Protein AF-A0A7H4MJ70-F1 (afd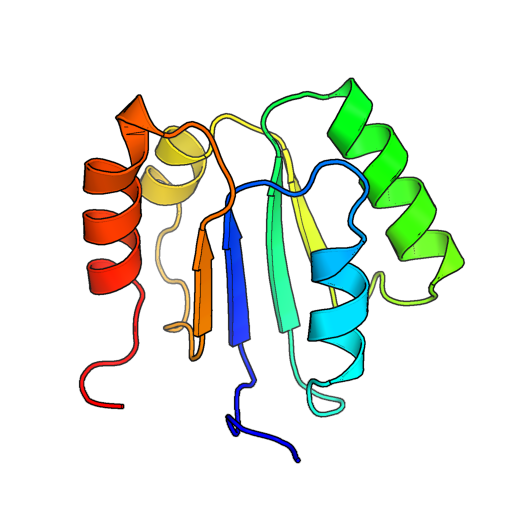b_monomer_lite)

Sequence (106 aa):
MRITQARRILEIGTLGAYSAIWMARALPADGKLITLEADPGHAGVARQNIRLAGLNERIELIEGPALNTLENFADVQPFDLIFIDADKPNNPRYLEWALHYSRPGR

Foldseek 3Di:
DLPFQWQEEEEEAQQQVPVVLVVLVSHDPNGAYEYEEADVVSLVNNVVVCVVSVNPVRYHYDYHDPLVCLVVPPPDAAGQYYHYDDDPVCVVVSVVSNVVRHDPDD

Organism: Klebsiella variicola (NCBI:txid244366)

Structure (mmCIF, N/CA/C/O backbone):
data_AF-A0A7H4MJ70-F1
#
_entry.id   AF-A0A7H4MJ70-F1
#
loop_
_atom_site.group_PDB
_atom_site.id
_atom_site.type_symbol
_atom_site.label_atom_id
_atom_site.label_alt_id
_atom_site.label_comp_id
_atom_site.label_asym_id
_atom_site.label_entity_id
_atom_site.label_seq_id
_atom_site.pdbx_PDB_ins_code
_atom_site.Cartn_x
_atom_site.Cartn_y
_atom_site.Cartn_z
_atom_site.occupancy
_atom_site.B_iso_or_equiv
_atom_site.auth_seq_id
_atom_site.auth_comp_id
_atom_site.auth_asym_id
_atom_site.auth_atom_id
_atom_site.pdbx_PDB_model_num
ATOM 1 N N . MET A 1 1 ? -20.940 7.174 4.114 1.00 33.00 1 MET A N 1
ATOM 2 C CA . MET A 1 1 ? -21.157 5.906 3.386 1.00 33.00 1 MET A CA 1
ATOM 3 C C . MET A 1 1 ? -19.861 5.094 3.487 1.00 33.00 1 MET A C 1
ATOM 5 O O . MET A 1 1 ? -18.898 5.448 2.827 1.00 33.00 1 MET A O 1
ATOM 9 N N . ARG A 1 2 ? -19.756 4.118 4.406 1.00 45.88 2 ARG A N 1
ATOM 10 C CA . ARG A 1 2 ? -18.584 3.216 4.500 1.00 45.88 2 ARG A CA 1
ATOM 11 C C . ARG A 1 2 ? -18.888 2.007 3.617 1.00 45.88 2 ARG A C 1
ATOM 13 O O . ARG A 1 2 ? -19.661 1.150 4.024 1.00 45.88 2 ARG A O 1
ATOM 20 N N . ILE A 1 3 ? -18.380 2.020 2.386 1.00 51.75 3 ILE A N 1
ATOM 21 C CA . ILE A 1 3 ? -18.761 1.059 1.334 1.00 51.75 3 ILE A CA 1
ATOM 22 C C . ILE A 1 3 ? -18.117 -0.322 1.541 1.00 51.75 3 ILE A C 1
ATOM 24 O O . ILE A 1 3 ? -18.639 -1.312 1.048 1.00 51.75 3 ILE A O 1
ATOM 28 N N . THR A 1 4 ? -17.077 -0.440 2.367 1.00 60.94 4 THR A N 1
ATOM 29 C CA . THR A 1 4 ? -16.510 -1.736 2.758 1.00 60.94 4 THR A CA 1
ATOM 30 C C . THR A 1 4 ? -16.160 -1.721 4.248 1.00 60.94 4 THR A C 1
ATOM 32 O O . THR A 1 4 ? -15.649 -0.733 4.776 1.00 60.94 4 THR A O 1
ATOM 35 N N . GLN A 1 5 ? -16.431 -2.815 4.968 1.00 74.44 5 GLN A N 1
ATOM 36 C CA . GLN A 1 5 ? -15.909 -3.055 6.327 1.00 74.44 5 GLN A CA 1
ATOM 37 C C . GLN A 1 5 ? -14.420 -3.453 6.270 1.00 74.44 5 GLN A C 1
ATOM 39 O O . GLN A 1 5 ? -13.983 -4.347 6.994 1.00 74.44 5 GLN A O 1
ATOM 44 N N . ALA A 1 6 ? -13.658 -2.837 5.362 1.00 83.69 6 ALA A N 1
ATOM 45 C CA . ALA A 1 6 ? -12.259 -3.156 5.160 1.00 83.69 6 ALA A CA 1
ATOM 46 C C . ALA A 1 6 ? -11.471 -2.843 6.434 1.00 83.69 6 ALA A C 1
ATOM 48 O O . ALA A 1 6 ? -11.674 -1.809 7.076 1.00 83.69 6 ALA A O 1
ATOM 49 N N . ARG A 1 7 ? -10.580 -3.761 6.802 1.00 90.56 7 ARG A N 1
ATOM 50 C CA . ARG A 1 7 ? -9.605 -3.599 7.883 1.00 90.56 7 ARG A CA 1
ATOM 51 C C . ARG A 1 7 ? -8.182 -3.649 7.355 1.00 90.56 7 ARG A C 1
ATOM 53 O O . ARG A 1 7 ? -7.307 -3.039 7.959 1.00 90.56 7 ARG A O 1
ATOM 60 N N . ARG A 1 8 ? -7.951 -4.358 6.249 1.00 92.62 8 ARG A N 1
ATOM 61 C CA . ARG A 1 8 ? -6.642 -4.485 5.603 1.00 92.62 8 ARG A CA 1
ATOM 62 C C . ARG A 1 8 ? -6.726 -4.015 4.159 1.00 92.62 8 ARG A C 1
ATOM 64 O O . ARG A 1 8 ? -7.481 -4.592 3.379 1.00 92.62 8 ARG A O 1
ATOM 71 N N . ILE A 1 9 ? -5.947 -2.993 3.818 1.00 94.25 9 ILE A N 1
ATOM 72 C CA . ILE A 1 9 ? -5.859 -2.449 2.458 1.00 94.25 9 ILE A CA 1
ATOM 73 C C . ILE A 1 9 ? -4.447 -2.661 1.920 1.00 94.25 9 ILE A C 1
ATOM 75 O O . ILE A 1 9 ? -3.481 -2.410 2.639 1.00 94.25 9 ILE A O 1
ATOM 79 N N . LEU A 1 10 ? -4.347 -3.091 0.666 1.00 94.19 10 LEU A N 1
ATOM 80 C CA . LEU A 1 10 ? -3.118 -3.032 -0.121 1.00 94.19 10 LEU A CA 1
ATOM 81 C C . LEU A 1 10 ? -3.268 -1.948 -1.188 1.00 94.19 10 LEU A C 1
ATOM 83 O O . LEU A 1 10 ? -4.253 -1.937 -1.919 1.00 94.19 10 LEU A O 1
ATOM 87 N N . GLU A 1 11 ? -2.298 -1.055 -1.289 1.00 95.25 11 GLU A N 1
ATOM 88 C CA . GLU A 1 11 ? -2.186 -0.058 -2.347 1.00 95.25 11 GLU A CA 1
ATOM 89 C C . GLU A 1 11 ? -0.925 -0.323 -3.176 1.00 95.25 11 GLU A C 1
ATOM 91 O O . GLU A 1 11 ? 0.163 -0.509 -2.631 1.00 95.25 11 GLU A O 1
ATOM 96 N N . ILE A 1 12 ? -1.073 -0.337 -4.499 1.00 93.38 12 ILE A N 1
ATOM 97 C CA . ILE A 1 12 ? 0.026 -0.464 -5.456 1.00 93.38 12 ILE A CA 1
ATOM 98 C C . ILE A 1 12 ? 0.150 0.873 -6.190 1.00 93.38 12 ILE A C 1
ATOM 100 O O . ILE A 1 12 ? -0.700 1.182 -7.025 1.00 93.38 12 ILE A O 1
ATOM 104 N N . GLY A 1 13 ? 1.201 1.636 -5.876 1.00 90.62 13 GLY A N 1
ATOM 105 C CA . GLY A 1 13 ? 1.410 3.015 -6.325 1.00 90.62 13 GLY A CA 1
ATOM 106 C C . GLY A 1 13 ? 1.024 4.024 -5.241 1.00 90.62 13 GLY A C 1
ATOM 107 O O . GLY A 1 13 ? -0.159 4.247 -4.991 1.00 90.62 13 GLY A O 1
ATOM 108 N N . THR A 1 14 ? 2.016 4.642 -4.591 1.00 91.06 14 THR A N 1
ATOM 109 C CA . THR A 1 14 ? 1.787 5.555 -3.456 1.00 91.06 14 THR A CA 1
ATOM 110 C C . THR A 1 14 ? 1.883 7.023 -3.858 1.00 91.06 14 THR A C 1
ATOM 112 O O . THR A 1 14 ? 1.139 7.867 -3.345 1.00 91.06 14 THR A O 1
ATOM 115 N N . LEU A 1 15 ? 2.835 7.357 -4.731 1.00 91.69 15 LEU A N 1
ATOM 116 C CA . LEU A 1 15 ? 3.213 8.719 -5.090 1.00 91.69 15 LEU A CA 1
ATOM 117 C C . LEU A 1 15 ? 3.448 9.593 -3.836 1.00 91.69 15 LEU A C 1
ATOM 119 O O . LEU A 1 15 ? 4.414 9.412 -3.107 1.00 91.69 15 LEU A O 1
ATOM 123 N N . GLY A 1 16 ? 2.545 10.537 -3.552 1.00 90.38 16 GLY A N 1
ATOM 124 C CA . GLY A 1 16 ? 2.587 11.410 -2.374 1.00 90.38 16 GLY A CA 1
ATOM 125 C C . GLY A 1 16 ? 1.763 10.927 -1.172 1.00 90.38 16 GLY A C 1
ATOM 126 O O . GLY A 1 16 ? 1.559 11.710 -0.246 1.00 90.38 16 GLY A O 1
ATOM 127 N N . ALA A 1 17 ? 1.254 9.692 -1.177 1.00 93.69 17 ALA A N 1
ATOM 128 C CA . ALA A 1 17 ? 0.402 9.086 -0.141 1.00 93.69 17 ALA A CA 1
ATOM 129 C C . ALA A 1 17 ? -0.988 9.726 0.059 1.00 93.69 17 ALA A C 1
ATOM 131 O O . ALA A 1 17 ? -1.609 9.548 1.108 1.00 93.69 17 ALA A O 1
ATOM 132 N N . TYR A 1 18 ? -1.518 10.463 -0.922 1.00 92.69 18 TYR A N 1
ATOM 133 C CA . TYR A 1 18 ? -2.826 11.118 -0.781 1.00 92.69 18 TYR A CA 1
ATOM 134 C C . TYR A 1 18 ? -3.976 10.109 -0.619 1.00 92.69 18 TYR A C 1
ATOM 136 O O . TYR A 1 18 ? -4.748 10.192 0.341 1.00 92.69 18 TYR A O 1
ATOM 144 N N . SER A 1 19 ? -4.065 9.138 -1.531 1.00 92.25 19 SER A N 1
ATOM 145 C CA . SER A 1 19 ? -5.034 8.036 -1.494 1.00 92.25 19 SER A CA 1
ATOM 146 C C . SER A 1 19 ? -4.844 7.172 -0.247 1.00 92.25 19 SER A C 1
ATOM 148 O O . SER A 1 19 ? -5.814 6.939 0.478 1.00 92.25 19 SER A O 1
ATOM 150 N N . ALA A 1 20 ? -3.597 6.810 0.073 1.00 94.50 20 ALA A N 1
ATOM 151 C CA . ALA A 1 20 ? -3.229 6.080 1.285 1.00 94.50 20 ALA A CA 1
ATOM 152 C C . ALA A 1 20 ? -3.791 6.734 2.558 1.00 94.50 20 ALA A C 1
ATOM 154 O O . ALA A 1 20 ? -4.451 6.084 3.369 1.00 94.50 20 ALA A O 1
ATOM 155 N N . ILE A 1 21 ? -3.569 8.042 2.731 1.00 95.75 21 ILE A N 1
ATOM 156 C CA . ILE A 1 21 ? -4.030 8.806 3.900 1.00 95.75 21 ILE A CA 1
ATOM 157 C C . ILE A 1 21 ? -5.558 8.825 3.970 1.00 95.75 21 ILE A C 1
ATOM 159 O O . ILE A 1 21 ? -6.133 8.623 5.044 1.00 95.75 21 ILE A O 1
ATOM 163 N N . TRP A 1 22 ? -6.226 9.050 2.838 1.00 94.38 22 TRP A N 1
ATOM 164 C CA . TRP A 1 22 ? -7.686 9.046 2.767 1.00 94.38 22 TRP A CA 1
ATOM 165 C C . TRP A 1 22 ? -8.282 7.689 3.141 1.00 94.38 22 TRP A C 1
ATOM 167 O O . TRP A 1 22 ? -9.183 7.620 3.983 1.00 94.38 22 TRP A O 1
ATOM 177 N N . MET A 1 23 ? -7.748 6.611 2.572 1.00 94.00 23 MET A N 1
ATOM 178 C CA . MET A 1 23 ? -8.188 5.250 2.863 1.00 94.00 23 MET A CA 1
ATOM 179 C C . MET A 1 23 ? -7.913 4.870 4.321 1.00 94.00 23 MET A C 1
ATOM 181 O O . MET A 1 23 ? -8.812 4.389 5.014 1.00 94.00 23 MET A O 1
ATOM 185 N N . ALA A 1 24 ? -6.720 5.167 4.839 1.00 93.88 24 ALA A N 1
ATOM 186 C CA . ALA A 1 24 ? -6.368 4.885 6.226 1.00 93.88 24 ALA A CA 1
ATOM 187 C C . ALA A 1 24 ? -7.269 5.632 7.222 1.00 93.88 24 ALA A C 1
ATOM 189 O O . ALA A 1 24 ? -7.657 5.072 8.244 1.00 93.88 24 ALA A O 1
ATOM 190 N N . ARG A 1 25 ? -7.685 6.870 6.934 1.00 93.38 25 ARG A N 1
ATOM 191 C CA . ARG A 1 25 ? -8.660 7.593 7.776 1.00 93.38 25 ARG A CA 1
ATOM 192 C C . ARG A 1 25 ? -10.042 6.938 7.787 1.00 93.38 25 ARG A C 1
ATOM 194 O O . ARG A 1 25 ? -10.736 7.018 8.798 1.00 93.38 25 ARG A O 1
ATOM 201 N N . ALA A 1 26 ? -10.436 6.279 6.700 1.00 91.75 26 ALA A N 1
ATOM 202 C CA . ALA A 1 26 ? -11.723 5.599 6.606 1.00 9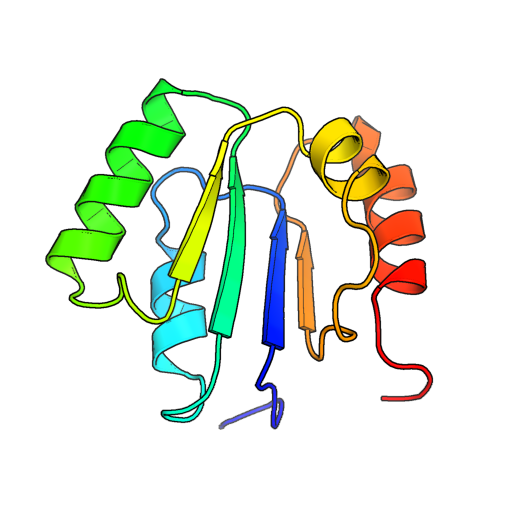1.75 26 ALA A CA 1
ATOM 203 C C . ALA A 1 26 ? -11.763 4.262 7.371 1.00 91.75 26 ALA A C 1
ATOM 205 O O . ALA A 1 26 ? -12.846 3.865 7.823 1.00 91.75 26 ALA A O 1
ATOM 206 N N . LEU A 1 27 ? -10.610 3.606 7.555 1.00 90.94 27 LEU A N 1
ATOM 207 C CA . LEU A 1 27 ? -10.463 2.337 8.277 1.00 90.94 27 LEU A CA 1
ATOM 208 C C . LEU A 1 27 ? -10.863 2.444 9.769 1.00 90.94 27 LEU A C 1
ATOM 210 O O . LEU A 1 27 ? -10.741 3.522 10.364 1.00 90.94 27 LEU A O 1
ATOM 214 N N . PRO A 1 28 ? -11.300 1.344 10.414 1.00 91.3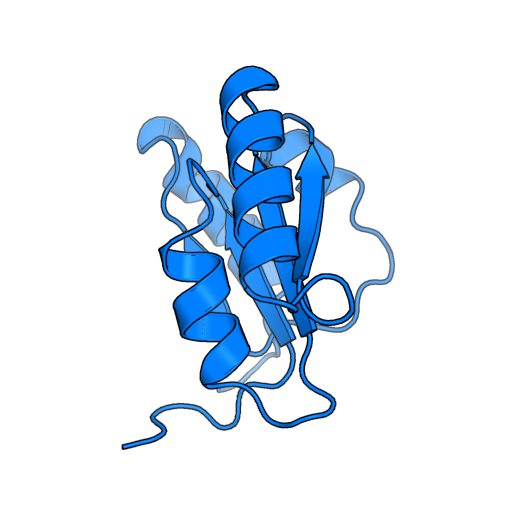8 28 PRO A N 1
ATOM 215 C CA . PRO A 1 28 ? -11.465 1.281 11.871 1.00 91.38 28 PRO A CA 1
ATOM 216 C C . PRO A 1 28 ? -10.114 1.417 12.593 1.00 91.38 28 PRO A C 1
ATOM 218 O O . PRO A 1 28 ? -9.069 1.278 11.966 1.00 91.38 28 PRO A O 1
ATOM 221 N N . ALA A 1 29 ? -10.115 1.699 13.900 1.00 88.25 29 ALA A N 1
ATOM 222 C CA . ALA A 1 29 ? -8.897 2.017 14.661 1.00 88.25 29 ALA A CA 1
ATOM 223 C C . ALA A 1 29 ? -7.794 0.940 14.569 1.00 88.25 29 ALA A C 1
ATOM 225 O O . ALA A 1 29 ? -6.616 1.280 14.529 1.00 88.25 29 ALA A O 1
ATOM 226 N N . ASP A 1 30 ? -8.178 -0.333 14.466 1.00 90.50 30 ASP A N 1
ATOM 227 C CA . ASP A 1 30 ? -7.299 -1.498 14.288 1.00 90.50 30 ASP A CA 1
ATOM 228 C C . ASP A 1 30 ? -6.892 -1.756 12.825 1.00 90.50 30 ASP A C 1
ATOM 230 O O . ASP A 1 30 ? -6.092 -2.648 12.545 1.00 90.50 30 ASP A O 1
ATOM 234 N N . GLY A 1 31 ? -7.441 -0.993 11.881 1.00 93.00 31 GLY A N 1
ATOM 235 C CA . GLY A 1 31 ? -7.193 -1.161 10.458 1.00 93.00 31 GLY A CA 1
ATOM 236 C C . GLY A 1 31 ? -5.800 -0.703 10.028 1.00 93.00 31 GLY A C 1
ATOM 237 O O . GLY A 1 31 ? -5.272 0.300 10.522 1.00 93.00 31 GLY A O 1
ATOM 238 N N . LYS A 1 32 ? -5.240 -1.438 9.066 1.00 95.06 32 LYS A N 1
ATOM 239 C CA . LYS A 1 32 ? -3.901 -1.254 8.503 1.00 95.06 32 LYS A CA 1
ATOM 240 C C . LYS A 1 32 ? -3.966 -1.109 6.986 1.00 95.06 32 LYS A C 1
ATOM 242 O O . LYS A 1 32 ? -4.778 -1.757 6.322 1.00 95.06 32 LYS A O 1
ATOM 247 N N . LEU A 1 33 ? -3.079 -0.286 6.449 1.00 95.56 33 LEU A N 1
ATOM 248 C CA . LEU A 1 33 ? -2.873 -0.102 5.022 1.00 95.56 33 LEU A CA 1
ATOM 249 C C . LEU A 1 33 ? -1.398 -0.330 4.704 1.00 95.56 33 LEU A C 1
ATOM 251 O O . LEU A 1 33 ? -0.535 0.234 5.370 1.00 95.56 33 LEU A O 1
ATOM 255 N N . ILE A 1 34 ? -1.128 -1.140 3.688 1.00 95.62 34 ILE A N 1
ATOM 256 C CA . ILE A 1 34 ? 0.210 -1.335 3.129 1.00 95.62 34 ILE A CA 1
ATOM 257 C C . ILE A 1 34 ? 0.222 -0.674 1.759 1.00 95.62 34 ILE A C 1
ATOM 259 O O . ILE A 1 34 ? -0.690 -0.911 0.971 1.00 95.62 34 ILE A O 1
ATOM 263 N N . THR A 1 35 ? 1.214 0.167 1.487 1.00 96.00 35 THR A N 1
ATOM 264 C CA . THR A 1 35 ? 1.363 0.852 0.199 1.00 96.00 35 THR A CA 1
ATOM 265 C C . THR A 1 35 ? 2.749 0.615 -0.390 1.00 96.00 35 THR A C 1
ATOM 267 O O . THR A 1 35 ? 3.743 0.597 0.341 1.00 96.00 35 THR A O 1
ATOM 270 N N . LEU A 1 36 ? 2.797 0.379 -1.701 1.00 95.62 36 LEU A N 1
ATOM 271 C CA . LEU A 1 36 ? 4.011 0.055 -2.446 1.00 95.62 36 LEU A CA 1
ATOM 272 C C . LEU A 1 36 ? 4.422 1.231 -3.333 1.00 95.62 36 LEU A C 1
ATOM 274 O O . LEU A 1 36 ? 3.641 1.653 -4.190 1.00 95.62 36 LEU A O 1
ATOM 278 N N . GLU A 1 37 ? 5.664 1.693 -3.184 1.00 95.00 37 GLU A N 1
ATOM 279 C CA . GLU A 1 37 ? 6.240 2.753 -4.016 1.00 95.00 37 GLU A CA 1
ATOM 280 C C . GLU A 1 37 ? 7.598 2.333 -4.573 1.00 95.00 37 GLU A C 1
ATOM 282 O O . GLU A 1 37 ? 8.486 1.933 -3.821 1.00 95.00 37 GLU A O 1
ATOM 287 N N . ALA A 1 38 ? 7.774 2.448 -5.888 1.00 93.62 38 ALA A N 1
ATOM 288 C CA . ALA A 1 38 ? 9.013 2.061 -6.550 1.00 93.62 38 ALA A CA 1
ATOM 289 C C . ALA A 1 38 ? 10.028 3.209 -6.618 1.00 93.62 38 ALA A C 1
ATOM 291 O O . ALA A 1 38 ? 11.229 2.943 -6.624 1.00 93.62 38 ALA A O 1
ATOM 292 N N . ASP A 1 39 ? 9.567 4.462 -6.678 1.00 93.94 39 ASP A N 1
ATOM 293 C CA . ASP A 1 39 ? 10.436 5.633 -6.760 1.00 93.94 39 ASP A CA 1
ATOM 294 C C . ASP A 1 39 ? 10.860 6.116 -5.356 1.00 93.94 39 ASP A C 1
ATOM 296 O O . ASP A 1 39 ? 10.011 6.531 -4.558 1.00 93.94 39 ASP A O 1
ATOM 300 N N . PRO A 1 40 ? 12.166 6.133 -5.028 1.00 93.31 40 PRO A N 1
ATOM 301 C CA . PRO A 1 40 ? 12.640 6.566 -3.711 1.00 93.31 40 PRO A CA 1
ATOM 302 C C . PRO A 1 40 ? 12.296 8.026 -3.375 1.00 93.31 40 PRO A C 1
ATOM 304 O O . PRO A 1 40 ? 12.113 8.374 -2.204 1.00 93.31 40 PRO A O 1
ATOM 307 N N . GLY A 1 41 ? 12.197 8.897 -4.386 1.00 95.25 41 GLY A N 1
ATOM 308 C CA . GLY A 1 41 ? 11.824 10.300 -4.216 1.00 95.25 41 GLY A CA 1
ATOM 309 C C . GLY A 1 41 ? 10.373 10.440 -3.760 1.00 95.25 41 GLY A C 1
ATOM 310 O O . GLY A 1 41 ? 10.094 11.092 -2.748 1.00 95.25 41 GLY A O 1
ATOM 311 N N . HIS A 1 42 ? 9.457 9.762 -4.448 1.00 95.62 42 HIS A N 1
ATOM 312 C CA . HIS A 1 42 ? 8.055 9.654 -4.056 1.00 95.62 42 HIS A CA 1
ATOM 313 C C . HIS A 1 42 ? 7.907 8.984 -2.690 1.00 95.62 42 HIS A C 1
ATOM 315 O O . HIS A 1 42 ? 7.221 9.526 -1.825 1.00 95.62 42 HIS A O 1
ATOM 321 N N . ALA A 1 43 ? 8.626 7.888 -2.429 1.00 95.88 43 ALA A N 1
ATOM 322 C CA . ALA A 1 43 ? 8.614 7.221 -1.129 1.00 95.88 43 ALA A CA 1
ATOM 323 C C . ALA A 1 43 ? 9.032 8.172 0.009 1.00 95.88 43 ALA A C 1
ATOM 325 O O . ALA A 1 43 ? 8.434 8.170 1.089 1.00 95.88 43 ALA A O 1
ATOM 326 N N . GLY A 1 44 ? 10.026 9.035 -0.224 1.00 96.50 44 GLY A N 1
ATOM 327 C CA . GLY A 1 44 ? 10.433 10.083 0.715 1.00 96.50 44 GLY A CA 1
ATOM 328 C C . GLY A 1 44 ? 9.306 11.071 1.038 1.00 96.50 44 GLY A C 1
ATOM 329 O O . GLY A 1 44 ? 9.006 11.308 2.215 1.00 96.50 44 GLY A O 1
ATOM 330 N N . VAL A 1 45 ? 8.646 11.597 0.001 1.00 97.06 45 VAL A N 1
ATOM 331 C CA . VAL A 1 45 ? 7.504 12.522 0.130 1.00 97.06 45 VAL A CA 1
ATOM 332 C C . VAL A 1 45 ? 6.321 11.843 0.825 1.00 97.06 45 VAL A C 1
ATOM 334 O O . VAL A 1 45 ? 5.757 12.391 1.775 1.00 97.06 45 VAL A O 1
ATOM 337 N N . ALA A 1 46 ? 5.979 10.622 0.421 1.00 96.81 46 ALA A N 1
ATOM 338 C CA . ALA A 1 46 ? 4.925 9.815 1.019 1.00 96.81 46 ALA A CA 1
ATOM 339 C C . ALA A 1 46 ? 5.155 9.597 2.519 1.00 96.81 46 ALA A C 1
ATOM 341 O O . ALA A 1 46 ? 4.268 9.885 3.323 1.00 96.81 46 ALA A O 1
ATOM 342 N N . ARG A 1 47 ? 6.363 9.181 2.930 1.00 96.94 47 ARG A N 1
ATOM 343 C CA . ARG A 1 47 ? 6.708 9.019 4.355 1.00 96.94 47 ARG A CA 1
ATOM 344 C C . ARG A 1 47 ? 6.535 10.323 5.135 1.00 96.94 47 ARG A C 1
ATOM 346 O O . ARG A 1 47 ? 6.065 10.294 6.272 1.00 96.94 47 ARG A O 1
ATOM 353 N N . GLN A 1 48 ? 6.912 11.467 4.560 1.00 97.38 48 GLN A N 1
ATOM 354 C CA . GLN A 1 48 ? 6.706 12.767 5.202 1.00 97.38 48 GLN A CA 1
ATOM 355 C C . GLN A 1 48 ? 5.220 13.085 5.374 1.00 97.38 48 GLN A C 1
ATOM 357 O O . GLN A 1 48 ? 4.805 13.458 6.471 1.00 97.38 48 GLN A O 1
ATOM 362 N N . ASN A 1 49 ? 4.416 12.882 4.333 1.00 97.56 49 ASN A N 1
ATOM 363 C CA . ASN A 1 49 ? 2.981 13.147 4.375 1.00 97.56 49 ASN A CA 1
ATOM 364 C C . ASN A 1 49 ? 2.253 12.227 5.364 1.00 97.56 49 ASN A C 1
ATOM 366 O O . ASN A 1 49 ? 1.418 12.698 6.135 1.00 97.56 49 ASN A O 1
ATOM 370 N N . ILE A 1 50 ? 2.615 10.941 5.414 1.00 97.62 50 ILE A N 1
ATOM 371 C CA . ILE A 1 50 ? 2.075 9.973 6.382 1.00 97.62 50 ILE A CA 1
ATOM 372 C C . ILE A 1 50 ? 2.393 10.408 7.820 1.00 97.62 50 ILE A C 1
ATOM 374 O O . ILE A 1 50 ? 1.501 10.397 8.676 1.00 97.62 50 ILE A O 1
ATOM 378 N N . ARG A 1 51 ? 3.631 10.864 8.079 1.00 97.19 51 ARG A N 1
ATOM 379 C CA . ARG A 1 51 ? 4.025 11.401 9.392 1.00 97.19 51 ARG A CA 1
ATOM 380 C C . ARG A 1 51 ? 3.220 12.634 9.772 1.00 97.19 51 ARG A C 1
ATOM 382 O O . ARG A 1 51 ? 2.684 12.677 10.875 1.00 97.19 51 ARG A O 1
ATOM 389 N N . LEU A 1 52 ? 3.111 13.607 8.868 1.00 97.00 52 LEU A N 1
ATOM 390 C CA . LEU A 1 52 ? 2.349 14.839 9.095 1.00 97.00 52 LEU A CA 1
ATOM 391 C C . LEU A 1 52 ? 0.856 14.564 9.323 1.00 97.00 52 LEU A C 1
ATOM 393 O O . LEU A 1 52 ? 0.206 15.275 10.083 1.00 97.00 52 LEU A O 1
ATOM 397 N N . ALA A 1 53 ? 0.316 13.510 8.709 1.00 96.12 53 ALA A N 1
ATOM 398 C CA . ALA A 1 53 ? -1.059 13.074 8.915 1.00 96.12 53 ALA A CA 1
ATOM 399 C C . ALA A 1 53 ? -1.278 12.292 10.226 1.00 96.12 53 ALA A C 1
ATOM 401 O O . ALA A 1 53 ? -2.431 12.004 10.549 1.00 96.12 53 ALA A O 1
ATOM 402 N N . GLY A 1 54 ? -0.213 11.940 10.960 1.00 96.75 54 GLY A N 1
ATOM 403 C CA . GLY A 1 54 ? -0.285 11.164 12.202 1.00 96.75 54 GLY A CA 1
ATOM 404 C C . GLY A 1 54 ? -0.657 9.692 11.997 1.00 96.75 54 GLY A C 1
ATOM 405 O O . GLY A 1 54 ? -1.255 9.085 12.879 1.00 96.75 54 GLY A O 1
ATOM 406 N N . LEU A 1 55 ? -0.354 9.114 10.828 1.00 96.81 55 LEU A N 1
ATOM 407 C CA . LEU A 1 55 ? -0.822 7.776 10.430 1.00 96.81 55 LEU A CA 1
ATOM 408 C C . LEU A 1 55 ? 0.289 6.720 10.349 1.00 96.81 55 LEU A C 1
ATOM 410 O O . LEU A 1 55 ? 0.050 5.640 9.819 1.00 96.81 55 LEU A O 1
ATOM 414 N N . ASN A 1 56 ? 1.476 6.991 10.898 1.00 95.06 56 ASN A N 1
ATOM 415 C CA . ASN A 1 56 ? 2.632 6.078 10.837 1.00 95.06 56 ASN A CA 1
ATOM 416 C C . ASN A 1 56 ? 2.350 4.688 11.412 1.00 95.06 56 ASN A C 1
ATOM 418 O O . ASN A 1 56 ? 2.926 3.705 10.974 1.00 95.06 56 ASN A O 1
ATOM 422 N N . GLU A 1 57 ? 1.463 4.599 12.402 1.00 94.75 57 GLU A N 1
ATOM 423 C CA . GLU A 1 57 ? 1.092 3.316 12.997 1.00 94.75 57 GLU A CA 1
ATOM 424 C C . GLU A 1 57 ? 0.061 2.555 12.160 1.00 94.75 57 GLU A C 1
ATOM 426 O O . GLU A 1 57 ? -0.211 1.389 12.431 1.00 94.75 57 GLU A O 1
ATOM 431 N N . ARG A 1 58 ? -0.560 3.196 11.166 1.00 95.12 58 ARG A N 1
ATOM 432 C CA . ARG A 1 58 ? -1.653 2.624 10.365 1.00 95.12 58 ARG A CA 1
ATOM 433 C C . ARG A 1 58 ? -1.265 2.383 8.915 1.00 95.12 58 ARG A C 1
ATOM 435 O O . ARG A 1 58 ? -1.855 1.498 8.301 1.00 95.12 58 ARG A O 1
ATOM 442 N N . ILE A 1 59 ? -0.311 3.147 8.390 1.00 96.94 59 ILE A N 1
ATOM 443 C CA . ILE A 1 59 ? 0.194 3.027 7.025 1.00 96.94 5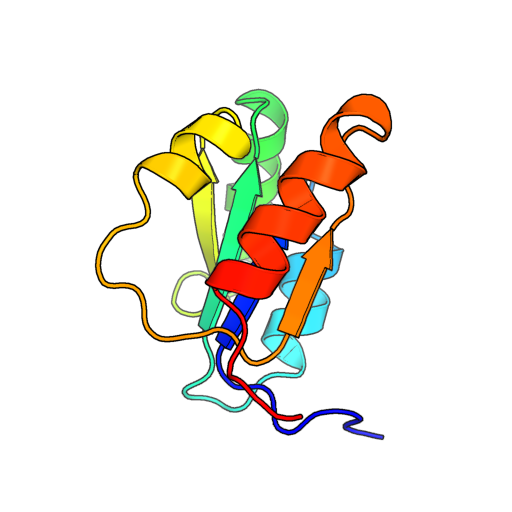9 ILE A CA 1
ATOM 444 C C . ILE A 1 59 ? 1.633 2.526 7.066 1.00 96.94 59 ILE A C 1
ATOM 446 O O . ILE A 1 59 ? 2.509 3.190 7.616 1.00 96.94 59 ILE A O 1
ATOM 450 N N . GLU A 1 60 ? 1.868 1.388 6.428 1.00 95.69 60 GLU A N 1
ATOM 451 C CA . GLU A 1 60 ? 3.194 0.847 6.164 1.00 95.69 60 GLU A CA 1
ATOM 452 C C . GLU A 1 60 ? 3.555 1.108 4.700 1.00 95.69 60 GLU A C 1
ATOM 454 O O . GLU A 1 60 ? 2.831 0.698 3.793 1.00 95.69 60 GLU A O 1
ATOM 459 N N . LEU A 1 61 ? 4.658 1.824 4.471 1.00 96.12 61 LEU A N 1
ATOM 460 C CA . LEU A 1 61 ? 5.190 2.070 3.133 1.00 96.12 61 LEU A CA 1
ATOM 461 C C . LEU A 1 61 ? 6.355 1.123 2.877 1.00 96.12 61 LEU A C 1
ATOM 463 O O . LEU A 1 61 ? 7.359 1.181 3.594 1.00 96.12 61 LEU A O 1
ATOM 467 N N . ILE A 1 62 ? 6.241 0.319 1.824 1.00 95.12 62 ILE A N 1
ATOM 468 C CA . ILE A 1 62 ? 7.309 -0.559 1.358 1.00 95.12 62 ILE A CA 1
ATOM 469 C C . ILE A 1 62 ? 7.880 0.027 0.073 1.00 95.12 62 ILE A C 1
ATOM 471 O O . ILE A 1 62 ? 7.173 0.220 -0.915 1.00 95.12 62 ILE A O 1
ATOM 475 N N . GLU A 1 63 ? 9.171 0.335 0.116 1.00 94.69 63 GLU A N 1
ATOM 476 C CA . GLU A 1 63 ? 9.899 0.880 -1.022 1.00 94.69 63 GLU A CA 1
ATOM 477 C C . GLU A 1 63 ? 10.485 -0.258 -1.859 1.00 94.69 63 GLU A C 1
ATOM 479 O O . GLU A 1 63 ? 11.150 -1.148 -1.328 1.00 94.69 63 GLU A O 1
ATOM 484 N N . GLY A 1 64 ? 10.235 -0.223 -3.165 1.00 91.69 64 GLY A N 1
ATOM 485 C CA . GLY A 1 64 ? 10.744 -1.190 -4.127 1.00 91.69 64 GLY A CA 1
ATOM 486 C C . GLY A 1 64 ? 9.767 -1.458 -5.276 1.00 91.69 64 GLY A C 1
ATOM 487 O O . GLY A 1 64 ? 8.604 -1.053 -5.222 1.00 91.69 64 GLY A O 1
ATOM 488 N N . PRO A 1 65 ? 10.214 -2.156 -6.338 1.00 90.44 65 PRO A N 1
ATOM 489 C CA . PRO A 1 65 ? 9.342 -2.529 -7.444 1.00 90.44 65 PRO A CA 1
ATOM 490 C C . PRO A 1 65 ? 8.163 -3.362 -6.942 1.00 90.44 65 PRO A C 1
ATOM 492 O O . PRO A 1 65 ? 8.364 -4.413 -6.335 1.00 90.44 65 PRO A O 1
ATOM 495 N N . ALA A 1 66 ? 6.938 -2.926 -7.241 1.00 89.94 66 ALA A N 1
ATOM 496 C CA . ALA A 1 66 ? 5.727 -3.547 -6.712 1.00 89.94 66 ALA A CA 1
ATOM 497 C C . ALA A 1 66 ? 5.674 -5.063 -6.952 1.00 89.94 66 ALA A C 1
ATOM 499 O O . ALA A 1 66 ? 5.374 -5.811 -6.032 1.00 89.94 66 ALA A O 1
ATOM 500 N N . LEU A 1 67 ? 6.024 -5.532 -8.155 1.00 87.94 67 LEU A N 1
ATOM 501 C CA . LEU A 1 67 ? 6.020 -6.964 -8.479 1.00 87.94 67 LEU A CA 1
ATOM 502 C C . LEU A 1 67 ? 7.009 -7.773 -7.637 1.00 87.94 67 LEU A C 1
ATOM 504 O O . LEU A 1 67 ? 6.659 -8.858 -7.187 1.00 87.94 67 LEU A O 1
ATOM 508 N N . ASN A 1 68 ? 8.204 -7.234 -7.390 1.00 89.81 68 ASN A N 1
ATOM 509 C CA . ASN A 1 68 ? 9.197 -7.901 -6.552 1.00 89.81 68 ASN A CA 1
ATOM 510 C C . ASN A 1 68 ? 8.721 -7.934 -5.098 1.00 89.81 68 ASN A C 1
ATOM 512 O O . ASN A 1 68 ? 8.891 -8.939 -4.413 1.00 89.81 68 ASN A O 1
ATOM 516 N N . THR A 1 69 ? 8.115 -6.846 -4.620 1.00 89.12 69 THR A N 1
ATOM 517 C CA . THR A 1 69 ? 7.561 -6.803 -3.267 1.00 89.12 69 THR A CA 1
ATOM 518 C C . THR A 1 69 ? 6.424 -7.805 -3.105 1.00 89.12 69 THR A C 1
ATOM 520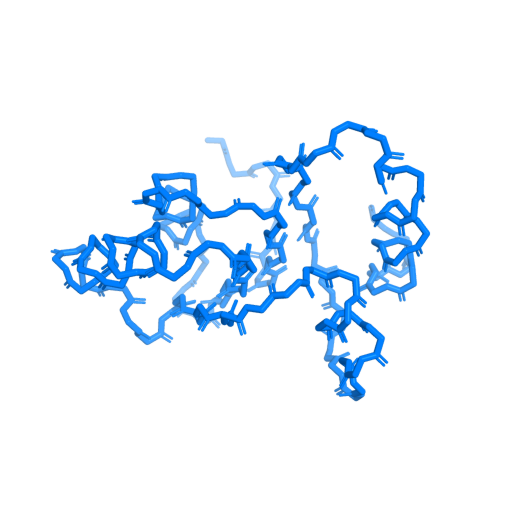 O O . THR A 1 69 ? 6.410 -8.523 -2.113 1.00 89.12 69 THR A O 1
ATOM 523 N N . LEU A 1 70 ? 5.519 -7.891 -4.086 1.00 87.94 70 LEU A N 1
ATOM 524 C CA . LEU A 1 70 ? 4.409 -8.846 -4.100 1.00 87.94 70 LEU A CA 1
ATOM 525 C C . LEU A 1 70 ? 4.913 -10.291 -4.131 1.00 87.94 70 LEU A C 1
ATOM 527 O O . LEU A 1 70 ? 4.426 -11.103 -3.366 1.00 87.94 70 LEU A O 1
ATOM 531 N N . GLU A 1 71 ? 5.931 -10.611 -4.927 1.00 87.62 71 GLU A N 1
ATOM 532 C CA . GLU A 1 71 ? 6.497 -11.967 -4.978 1.00 87.62 71 GLU A CA 1
ATOM 533 C C . GLU A 1 71 ? 7.102 -12.423 -3.639 1.00 87.62 71 GLU A C 1
ATOM 535 O O . GLU A 1 71 ? 6.997 -13.590 -3.269 1.00 87.62 71 GLU A O 1
ATOM 540 N N . ASN A 1 72 ? 7.691 -11.493 -2.882 1.00 83.62 72 ASN A N 1
ATOM 541 C CA . ASN A 1 72 ? 8.295 -11.770 -1.575 1.00 83.62 72 ASN A CA 1
ATOM 542 C C . ASN A 1 72 ? 7.317 -11.601 -0.403 1.00 83.62 72 ASN A C 1
ATOM 544 O O . ASN A 1 72 ? 7.706 -11.710 0.763 1.00 83.62 72 ASN A O 1
ATOM 548 N N . PHE A 1 73 ? 6.047 -11.330 -0.693 1.00 81.19 73 PHE A N 1
ATOM 549 C CA . PHE A 1 73 ? 5.011 -11.067 0.292 1.00 81.19 73 PHE A CA 1
ATOM 550 C C . PHE A 1 73 ? 4.452 -12.394 0.836 1.00 81.19 73 PHE A C 1
ATOM 552 O O . PHE A 1 73 ? 3.309 -12.778 0.584 1.00 81.19 73 PHE A O 1
ATOM 559 N N . ALA A 1 74 ? 5.300 -13.152 1.532 1.00 65.50 74 ALA A N 1
ATOM 560 C CA . ALA A 1 74 ? 4.939 -14.433 2.133 1.00 65.50 74 ALA A CA 1
ATOM 561 C C . ALA A 1 74 ? 4.145 -14.241 3.442 1.00 65.50 74 ALA A C 1
ATOM 563 O O . ALA A 1 74 ? 4.376 -13.292 4.190 1.00 65.50 74 ALA A O 1
ATOM 564 N N . ASP A 1 75 ? 3.207 -15.153 3.717 1.00 69.75 75 ASP A N 1
ATOM 565 C CA . ASP A 1 75 ? 2.447 -15.266 4.978 1.00 69.75 75 ASP A CA 1
ATOM 566 C C . ASP A 1 75 ? 1.605 -14.047 5.398 1.00 69.75 75 ASP A C 1
ATOM 568 O O . ASP A 1 75 ? 1.204 -13.903 6.560 1.00 69.75 75 ASP A O 1
ATOM 572 N N . VAL A 1 76 ? 1.263 -13.164 4.459 1.00 77.12 76 VAL A N 1
ATOM 573 C CA . VAL A 1 76 ? 0.395 -12.030 4.772 1.00 77.12 76 VAL A CA 1
ATOM 574 C C . VAL A 1 76 ? -1.066 -12.440 4.879 1.00 77.12 76 VAL A C 1
ATOM 576 O O . VAL A 1 76 ? -1.622 -13.158 4.050 1.00 77.12 76 VAL A O 1
ATOM 579 N N . GLN A 1 77 ? -1.731 -11.928 5.915 1.00 82.62 77 GLN A N 1
ATOM 580 C CA . GLN A 1 77 ? -3.176 -12.071 6.016 1.00 82.62 77 GLN A CA 1
ATOM 581 C C . GLN A 1 77 ? -3.848 -11.412 4.803 1.00 82.62 77 GLN A C 1
ATOM 583 O O . GLN A 1 77 ? -3.491 -10.267 4.485 1.00 82.62 77 GLN A O 1
ATOM 588 N N . PRO A 1 78 ? -4.864 -12.069 4.215 1.00 87.94 78 PRO A N 1
ATOM 589 C CA . PRO A 1 78 ? -5.582 -11.552 3.064 1.00 87.94 78 PRO A CA 1
ATOM 590 C C . PRO A 1 78 ? -6.079 -10.115 3.241 1.00 87.94 78 PRO A C 1
ATOM 592 O O . PRO A 1 78 ? -6.460 -9.702 4.346 1.00 87.94 78 PRO A O 1
ATOM 595 N N . PHE A 1 79 ? -6.108 -9.371 2.141 1.00 90.69 79 PHE A N 1
ATOM 596 C CA . PHE A 1 79 ? -6.619 -8.007 2.100 1.00 90.69 79 PHE A CA 1
ATOM 597 C C . PHE A 1 79 ? -8.124 -7.977 1.839 1.00 90.69 79 PHE A C 1
ATOM 599 O O . PHE A 1 79 ? -8.674 -8.817 1.126 1.00 90.69 79 PHE A O 1
ATOM 606 N N . ASP A 1 80 ? -8.784 -6.980 2.426 1.00 90.50 80 ASP A N 1
ATOM 607 C CA . ASP A 1 80 ? -10.211 -6.717 2.229 1.00 90.50 80 ASP A CA 1
ATOM 608 C C . ASP A 1 80 ? -10.464 -5.778 1.042 1.00 90.50 80 ASP A C 1
ATOM 610 O O . ASP A 1 80 ? -11.575 -5.715 0.521 1.00 90.50 80 ASP A O 1
ATOM 614 N N . LEU A 1 81 ? -9.451 -5.001 0.656 1.00 90.25 81 LEU A N 1
ATOM 615 C CA . LEU A 1 81 ? -9.476 -4.096 -0.485 1.00 90.25 81 LEU A CA 1
ATOM 616 C C . LEU A 1 81 ? -8.063 -3.983 -1.056 1.00 90.25 81 LEU A C 1
ATOM 618 O O . LEU A 1 81 ? -7.100 -3.816 -0.307 1.00 90.25 81 LEU A O 1
ATOM 622 N N . ILE A 1 82 ? -7.958 -4.033 -2.380 1.00 91.69 82 ILE A N 1
ATOM 623 C CA . ILE A 1 82 ? -6.703 -3.832 -3.099 1.00 91.69 82 ILE A CA 1
ATOM 624 C C . ILE A 1 82 ? -6.918 -2.704 -4.104 1.00 91.69 82 ILE A C 1
ATOM 626 O O . ILE A 1 82 ? -7.818 -2.775 -4.939 1.00 91.69 82 ILE A O 1
ATOM 630 N N . PHE A 1 83 ? -6.127 -1.642 -3.984 1.00 90.62 83 PHE A N 1
ATOM 631 C CA . PHE A 1 83 ? -6.175 -0.460 -4.833 1.00 90.62 83 PHE A CA 1
ATOM 632 C C . PHE A 1 83 ? -4.949 -0.447 -5.748 1.00 90.62 83 PHE A C 1
ATOM 634 O O . PHE A 1 83 ? -3.817 -0.444 -5.271 1.00 90.62 83 PHE A O 1
ATOM 641 N N . ILE A 1 84 ? -5.174 -0.478 -7.061 1.00 89.88 84 ILE A N 1
ATOM 642 C CA . ILE A 1 84 ? -4.112 -0.536 -8.070 1.00 89.88 84 ILE A CA 1
ATOM 643 C C . ILE A 1 84 ? -4.101 0.793 -8.823 1.00 89.88 84 ILE A C 1
ATOM 645 O O . ILE A 1 84 ? -4.975 1.037 -9.656 1.00 89.88 84 ILE A O 1
ATOM 649 N N . ASP A 1 85 ? -3.103 1.629 -8.555 1.00 85.31 85 ASP A N 1
ATOM 650 C CA . ASP A 1 85 ? -2.878 2.893 -9.260 1.00 85.31 85 ASP A CA 1
ATOM 651 C C . ASP A 1 85 ? -1.399 3.066 -9.625 1.00 85.31 85 ASP A C 1
ATOM 653 O O . ASP A 1 85 ? -0.721 4.020 -9.253 1.00 85.31 85 ASP A O 1
ATOM 657 N N . ALA A 1 86 ? -0.895 2.079 -10.365 1.00 82.00 86 ALA A N 1
ATOM 658 C CA . ALA A 1 86 ? 0.477 2.023 -10.849 1.00 82.00 86 ALA A CA 1
ATOM 659 C C . ALA A 1 86 ? 0.536 2.044 -12.389 1.00 82.00 86 ALA A C 1
ATOM 661 O O . ALA A 1 86 ? -0.400 2.482 -13.078 1.00 82.00 86 ALA A O 1
ATOM 662 N N . ASP A 1 87 ? 1.662 1.589 -12.941 1.00 82.81 87 ASP A N 1
ATOM 663 C CA . ASP A 1 87 ? 1.902 1.541 -14.375 1.00 82.81 87 ASP A CA 1
ATOM 664 C C . ASP A 1 87 ? 0.941 0.567 -15.082 1.00 82.81 87 ASP A C 1
ATOM 666 O O . ASP A 1 87 ? 0.784 -0.599 -14.721 1.00 82.81 87 ASP A O 1
ATOM 670 N N . LYS A 1 88 ? 0.281 1.065 -16.133 1.00 79.00 88 LYS A N 1
ATOM 671 C CA . LYS A 1 88 ? -0.764 0.322 -16.851 1.00 79.00 88 LYS A CA 1
ATOM 672 C C . LYS A 1 88 ? -0.280 -0.969 -17.532 1.00 79.00 88 LYS A C 1
ATOM 674 O O . LYS A 1 88 ? -1.078 -1.904 -17.578 1.00 79.00 88 LYS A O 1
ATOM 679 N N . PRO A 1 89 ? 0.965 -1.079 -18.041 1.00 84.00 89 PRO A N 1
ATOM 680 C CA . PRO A 1 89 ? 1.445 -2.323 -18.639 1.00 84.00 89 PRO A CA 1
ATOM 681 C C . PRO A 1 89 ? 1.468 -3.509 -17.668 1.00 84.00 89 PRO A C 1
ATOM 683 O O . PRO A 1 89 ? 1.143 -4.622 -18.076 1.00 84.00 89 PRO A O 1
ATOM 686 N N . ASN A 1 90 ? 1.800 -3.290 -16.391 1.00 84.19 90 ASN A N 1
ATOM 687 C CA . ASN A 1 90 ? 1.845 -4.365 -15.396 1.00 84.19 90 ASN A CA 1
ATOM 688 C C . ASN A 1 90 ? 0.497 -4.651 -14.715 1.00 84.19 90 ASN A C 1
ATOM 690 O O . ASN A 1 90 ? 0.410 -5.607 -13.944 1.00 84.19 90 ASN A O 1
ATOM 694 N N . ASN A 1 91 ? -0.574 -3.909 -15.029 1.00 80.62 91 ASN A N 1
ATOM 695 C CA . ASN A 1 91 ? -1.909 -4.128 -14.453 1.00 80.62 91 ASN A CA 1
ATOM 696 C C . ASN A 1 91 ? -2.389 -5.591 -14.464 1.00 80.62 91 ASN A C 1
ATOM 698 O O . ASN A 1 91 ? -2.929 -6.011 -13.442 1.00 80.62 91 ASN A O 1
ATOM 702 N N . PRO A 1 92 ? -2.205 -6.391 -15.537 1.00 84.44 92 PRO A N 1
ATOM 703 C CA . PRO A 1 92 ? -2.600 -7.800 -15.515 1.00 84.44 92 PRO A CA 1
ATOM 704 C C . PRO A 1 92 ? -1.886 -8.594 -14.414 1.00 84.44 92 PRO A C 1
ATOM 706 O O . PRO A 1 92 ? -2.521 -9.357 -13.693 1.00 84.44 92 PRO A O 1
ATOM 709 N N . ARG A 1 93 ? -0.589 -8.340 -14.210 1.00 86.00 93 ARG A N 1
ATOM 710 C CA . ARG A 1 93 ? 0.213 -8.992 -13.163 1.00 86.00 93 ARG A CA 1
ATOM 711 C C . ARG A 1 93 ? -0.189 -8.514 -11.770 1.00 86.00 93 ARG A C 1
ATOM 713 O O . ARG A 1 93 ? -0.262 -9.311 -10.841 1.00 86.00 93 ARG A O 1
ATOM 720 N N . TYR A 1 94 ? -0.484 -7.222 -11.618 1.00 87.56 94 TYR A N 1
ATOM 721 C CA . TYR A 1 94 ? -1.019 -6.693 -10.362 1.00 87.56 94 TYR A CA 1
ATOM 722 C C . TYR A 1 94 ? -2.383 -7.297 -10.028 1.00 87.56 94 TYR A C 1
ATOM 724 O O . TYR A 1 94 ? -2.646 -7.572 -8.863 1.00 87.56 94 TYR A O 1
ATOM 732 N N . LEU A 1 95 ? -3.229 -7.545 -11.031 1.00 85.81 95 LEU A N 1
ATOM 733 C CA . LEU A 1 95 ? -4.519 -8.198 -10.840 1.00 85.81 95 LEU A CA 1
ATOM 734 C C . LEU A 1 95 ? -4.360 -9.659 -10.403 1.00 85.81 95 LEU A C 1
ATOM 736 O O . LEU A 1 95 ? -5.061 -10.087 -9.493 1.00 85.81 95 LEU A O 1
ATOM 740 N N . GLU A 1 96 ? -3.436 -10.411 -11.002 1.00 87.75 96 GLU A N 1
ATOM 741 C CA . GLU A 1 96 ? -3.128 -11.787 -10.581 1.00 87.75 96 GLU A CA 1
ATOM 742 C C . GLU A 1 96 ? -2.712 -11.843 -9.105 1.00 87.75 96 GLU A C 1
ATOM 744 O O . GLU A 1 96 ? -3.277 -12.614 -8.325 1.00 87.75 96 GLU A O 1
ATOM 749 N N . TRP A 1 97 ? -1.796 -10.963 -8.692 1.00 88.75 97 TRP A N 1
ATOM 750 C CA . TRP A 1 97 ? -1.401 -10.842 -7.289 1.00 88.75 97 TRP A CA 1
ATOM 751 C C . TRP A 1 97 ? -2.538 -10.355 -6.394 1.00 88.75 97 TRP A C 1
ATOM 753 O O . TRP A 1 97 ? -2.701 -10.848 -5.280 1.00 88.75 97 TRP A O 1
ATOM 763 N N . ALA A 1 98 ? -3.357 -9.418 -6.870 1.00 86.12 98 ALA A N 1
ATOM 764 C CA . ALA A 1 98 ? -4.509 -8.946 -6.121 1.00 86.12 98 ALA A CA 1
ATOM 765 C C . ALA A 1 98 ? -5.497 -10.088 -5.851 1.00 86.12 98 ALA A C 1
ATOM 767 O O . ALA A 1 98 ? -5.952 -10.250 -4.723 1.00 86.12 98 ALA A O 1
ATOM 768 N N . LEU A 1 99 ? -5.776 -10.931 -6.847 1.00 85.62 99 LEU A N 1
ATOM 769 C CA . LEU A 1 99 ? -6.615 -12.115 -6.671 1.00 85.62 99 LEU A CA 1
ATOM 770 C C . LEU A 1 99 ? -5.988 -13.100 -5.680 1.00 85.62 99 LEU A C 1
ATOM 772 O O . LEU A 1 99 ? -6.692 -13.581 -4.794 1.00 85.62 99 LEU A O 1
ATOM 776 N N . HIS A 1 100 ? -4.677 -13.335 -5.775 1.00 86.19 100 HIS A N 1
ATOM 777 C CA . HIS A 1 100 ? -3.944 -14.205 -4.853 1.00 86.19 100 HIS A CA 1
ATOM 778 C C . HIS A 1 100 ? -4.028 -13.733 -3.390 1.00 86.19 100 HIS A C 1
ATOM 780 O O . HIS A 1 100 ? -4.257 -14.543 -2.495 1.00 86.19 100 HIS A O 1
ATOM 786 N N . TYR A 1 101 ? -3.889 -12.425 -3.147 1.00 85.19 101 TYR A N 1
ATOM 787 C CA . TYR A 1 101 ? -3.900 -11.844 -1.800 1.00 85.19 101 TYR A CA 1
ATOM 788 C C . TYR A 1 101 ? -5.281 -11.398 -1.303 1.00 85.19 101 TYR A C 1
ATOM 790 O O . TYR A 1 101 ? -5.422 -10.999 -0.142 1.00 85.19 101 TYR A O 1
ATOM 798 N N . SER A 1 102 ? -6.304 -11.432 -2.153 1.00 82.12 102 SER A N 1
ATOM 799 C CA . SER A 1 102 ? -7.674 -11.109 -1.759 1.00 82.12 102 SER A CA 1
ATOM 800 C C . SER A 1 102 ? -8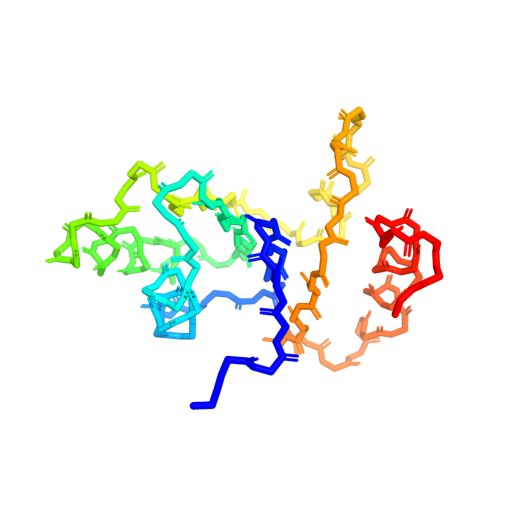.276 -12.210 -0.885 1.00 82.12 102 SER A C 1
ATOM 802 O O . SER A 1 102 ? -7.964 -13.393 -1.022 1.00 82.12 102 SER A O 1
ATOM 804 N N . ARG A 1 103 ? -9.182 -11.840 0.026 1.00 72.25 103 ARG A N 1
ATOM 805 C CA . ARG A 1 103 ? -10.044 -12.837 0.676 1.00 72.25 103 ARG A CA 1
ATOM 806 C C . ARG A 1 103 ? -10.971 -13.469 -0.369 1.00 72.25 103 ARG A C 1
ATOM 808 O O . ARG A 1 103 ? -11.695 -12.723 -1.026 1.00 72.25 103 ARG A O 1
ATOM 815 N N . PRO A 1 104 ? -11.050 -14.810 -0.476 1.00 63.50 104 PRO A N 1
ATOM 816 C CA . PRO A 1 104 ? -12.063 -15.444 -1.309 1.00 63.50 104 PRO A CA 1
ATOM 817 C C . PRO A 1 104 ? -13.473 -15.046 -0.837 1.00 63.50 104 PRO A C 1
ATOM 819 O O . PRO A 1 104 ? -13.845 -15.327 0.303 1.00 63.50 104 PRO A O 1
ATOM 822 N N . GLY A 1 105 ? -14.266 -14.419 -1.712 1.00 54.47 105 GLY A N 1
ATOM 823 C CA . GLY A 1 105 ? -15.721 -14.309 -1.545 1.00 54.47 105 GLY A CA 1
ATOM 824 C C . GLY A 1 105 ? -16.292 -13.041 -0.894 1.00 54.47 105 GLY A C 1
ATOM 825 O O . GLY A 1 105 ? -17.268 -13.156 -0.149 1.00 54.47 105 GLY A O 1
ATOM 826 N N . ARG A 1 106 ? -15.774 -11.843 -1.191 1.00 44.06 106 ARG A N 1
ATOM 827 C CA . ARG A 1 106 ? -16.518 -10.582 -0.994 1.00 44.06 106 ARG A CA 1
ATOM 828 C C . ARG A 1 106 ? -16.311 -9.586 -2.120 1.00 44.06 106 ARG A C 1
ATOM 830 O O . ARG A 1 106 ? -15.191 -9.563 -2.666 1.00 44.06 106 ARG A O 1
#

pLDDT: mean 87.69, std 11.9, range [33.0, 97.62]

Radius of gyration: 13.03 Å; chains: 1; bounding box: 34×30×33 Å

Secondary structure (DSSP, 8-state):
------SEEEEE--TTSHHHHHHHHHS-TT-EEEEEE--HHHHHHHHHHHHHTT-TTTEEEEES-HHHHHHT-TTPPPBSEEEE-S-GGGHHHHHHHHHHHBPTT-

InterPro domains:
  IPR002935 Class I-like SAM-dependent O-methyltransferase [PF01596] (2-105)
  IPR002935 Class I-like SAM-dependent O-methyltransferase [PS51682] (1-106)
  IPR029063 S-adenosyl-L-methionine-dependent methyltransferase superfamily [G3DSA:3.40.50.150] (1-106)
  IPR029063 S-adenosyl-L-methionine-dependent methyltransferase superfamily [SSF53335] (2-104)
  IPR050362 Cation-dependent O-methyltransferase [PTHR10509] (2-104)